Protein AF-A0A941PKF5-F1 (afdb_monomer_lite)

Secondary structure (DSSP, 8-state):
------------HHHHHHHHHHHHHHTHHHHHHHHIIIIIHHHHHHHHHHHHHHHTT-GGGGTHHHHHHHHHHHHHHHHHHHHHHHHHHHHTTS---HHHHHHHHHHTHHHHHHHHHHHHHHHHHHHHT-

Foldseek 3Di:
DDPPPPPPPPPDPVVVVVLVVVLCVVCVVVLVVLCCVLAVVQLVVLVVVLVVCVVVVHPCNVCSVVVSCVSRLQSVQLSVQLVVVQSVCVVVVVHGDSVVSSVRSNVCSVVSVVVVVVVVVVVVVVVVVD

Sequence (130 aa):
MADVAIGEARFDFGHVVGETFALIGRNFVAFALLAIVLVGAPRFGVLYAEAVLYEQGSPLAAWTPLGTVLITLVPTYVLQGTLTRASVDDLSKKGVSIGAALGDGLRYFFPLFIVALLTGLGVLVGLLFL

Radius of gyration: 20.98 Å; chains: 1; bounding box: 60×39×56 Å

pLDDT: mean 84.63, std 9.58, range [42.69, 94.88]

Structure (mmCIF, N/CA/C/O backbone):
data_AF-A0A941PKF5-F1
#
_entry.id   AF-A0A941PKF5-F1
#
loop_
_atom_site.group_PDB
_atom_site.id
_atom_site.type_symbol
_atom_site.label_atom_id
_atom_site.label_alt_id
_atom_site.label_comp_id
_atom_site.label_asym_id
_atom_site.label_entity_id
_atom_site.label_seq_id
_atom_site.pdbx_PDB_ins_code
_atom_site.Cartn_x
_atom_site.Cartn_y
_atom_site.Cartn_z
_atom_site.occupancy
_atom_site.B_iso_or_equiv
_atom_site.auth_seq_id
_atom_site.auth_comp_id
_atom_site.auth_asym_id
_atom_site.auth_atom_id
_atom_site.pdbx_PDB_model_num
ATOM 1 N N . MET A 1 1 ? -38.621 27.786 32.922 1.00 45.75 1 MET A N 1
ATOM 2 C CA . MET A 1 1 ? -38.326 26.338 32.965 1.00 45.75 1 MET A CA 1
ATOM 3 C C . MET A 1 1 ? -37.642 25.975 31.660 1.00 45.75 1 MET A C 1
ATOM 5 O O . MET A 1 1 ? -38.138 26.397 30.627 1.00 45.75 1 MET A O 1
ATOM 9 N N . ALA A 1 2 ? -36.538 25.229 31.762 1.00 44.97 2 ALA A N 1
ATOM 10 C CA . ALA A 1 2 ? -35.672 24.712 30.695 1.00 44.97 2 ALA A CA 1
ATOM 11 C C . ALA A 1 2 ? -34.851 25.750 29.901 1.00 44.97 2 ALA A C 1
ATOM 13 O O . ALA A 1 2 ? -35.179 26.111 28.776 1.00 44.97 2 ALA A O 1
ATOM 14 N N . ASP A 1 3 ? -33.737 26.161 30.508 1.00 42.69 3 ASP A N 1
ATOM 15 C CA . ASP A 1 3 ? -32.549 26.641 29.801 1.00 42.69 3 ASP A CA 1
ATOM 16 C C . ASP A 1 3 ? -31.914 25.425 29.101 1.00 42.69 3 ASP A C 1
ATOM 18 O O . ASP A 1 3 ? -31.432 24.497 29.759 1.00 42.69 3 ASP A O 1
ATOM 22 N N . VAL A 1 4 ? -32.006 25.353 27.772 1.00 56.22 4 VAL A N 1
ATOM 23 C CA . VAL A 1 4 ? -31.339 24.306 26.988 1.00 56.22 4 VAL A CA 1
ATOM 24 C C . VAL A 1 4 ? -29.895 24.749 26.813 1.00 56.22 4 VAL A C 1
ATOM 26 O O . VAL A 1 4 ? -29.546 25.420 25.845 1.00 56.22 4 VAL A O 1
ATOM 29 N N . ALA A 1 5 ? -29.051 24.382 27.776 1.00 52.47 5 ALA A N 1
ATOM 30 C CA . ALA A 1 5 ? -27.609 24.455 27.623 1.00 52.47 5 ALA A CA 1
ATOM 31 C C . ALA A 1 5 ? -27.195 23.482 26.509 1.00 52.47 5 ALA A C 1
ATOM 33 O O . ALA A 1 5 ? -26.963 22.296 26.749 1.00 52.47 5 ALA A O 1
ATOM 34 N N . ILE A 1 6 ? -27.120 23.979 25.273 1.00 59.69 6 ILE A N 1
ATOM 35 C CA . ILE A 1 6 ? -26.362 23.327 24.207 1.00 59.69 6 ILE A CA 1
ATOM 36 C C . ILE A 1 6 ? -24.898 23.473 24.618 1.00 59.69 6 ILE A C 1
ATOM 38 O O . ILE A 1 6 ? -24.233 24.444 24.268 1.00 59.69 6 ILE A O 1
ATOM 42 N N . GLY A 1 7 ? -24.427 22.550 25.459 1.00 54.56 7 GLY A N 1
ATOM 43 C CA . GLY A 1 7 ? -23.011 22.424 25.757 1.00 54.56 7 GLY A CA 1
ATOM 44 C C . GLY A 1 7 ? -22.283 22.290 24.430 1.00 54.56 7 GLY A C 1
ATOM 45 O O . GLY A 1 7 ? -22.616 21.410 23.636 1.00 54.56 7 GLY A O 1
ATOM 46 N N . GLU A 1 8 ? -21.353 23.204 24.163 1.00 56.88 8 GLU A N 1
ATOM 47 C CA . GLU A 1 8 ? -20.499 23.147 22.987 1.00 56.88 8 GLU A CA 1
ATOM 48 C C . GLU A 1 8 ? -19.871 21.753 22.933 1.00 56.88 8 GLU A C 1
ATOM 50 O O . GLU A 1 8 ? -19.011 21.414 23.749 1.00 56.88 8 GLU A O 1
ATOM 55 N N . ALA A 1 9 ? -20.331 20.918 22.000 1.00 63.97 9 ALA A N 1
ATOM 56 C CA . ALA A 1 9 ? -19.680 19.666 21.658 1.00 63.97 9 ALA A CA 1
ATOM 57 C C . ALA A 1 9 ? -18.343 20.033 21.011 1.00 63.97 9 ALA A C 1
ATOM 59 O O . ALA A 1 9 ? -18.203 20.129 19.792 1.00 63.97 9 ALA A O 1
ATOM 60 N N . ARG A 1 10 ? -17.377 20.369 21.860 1.00 73.88 10 ARG A N 1
ATOM 61 C CA . ARG A 1 10 ? -16.059 20.822 21.466 1.00 73.88 10 ARG A CA 1
ATOM 62 C C . ARG A 1 10 ? -15.367 19.614 20.855 1.00 73.88 10 ARG A C 1
ATOM 64 O O . ARG A 1 10 ? -15.166 18.607 21.527 1.00 73.88 10 ARG A O 1
ATOM 71 N N . PHE A 1 11 ? -15.079 19.694 19.562 1.00 77.75 11 PHE A N 1
ATOM 72 C CA . PHE A 1 11 ? -14.384 18.635 18.846 1.00 77.75 11 PHE A CA 1
ATOM 73 C C . PHE A 1 11 ? -13.013 18.404 19.496 1.00 77.75 11 PHE A C 1
ATOM 75 O O . PHE A 1 11 ? -12.114 19.241 19.389 1.00 77.75 11 PHE A O 1
ATOM 82 N N . ASP A 1 12 ? -12.877 17.289 20.214 1.00 88.56 12 ASP A N 1
ATOM 83 C CA . ASP A 1 12 ? -11.628 16.891 20.852 1.00 88.56 12 ASP A CA 1
ATOM 84 C C . ASP A 1 12 ? -10.776 16.117 19.845 1.00 88.56 12 ASP A C 1
ATOM 86 O O . ASP A 1 12 ? -10.856 14.895 19.709 1.00 88.56 12 ASP A O 1
ATOM 90 N N . PHE A 1 13 ? -9.953 16.858 19.108 1.00 86.94 13 PHE A N 1
ATOM 91 C CA . PHE A 1 13 ? -9.011 16.276 18.157 1.00 86.94 13 PHE A CA 1
ATOM 92 C C . PHE A 1 13 ? -8.039 15.290 18.828 1.00 86.94 13 PHE A C 1
ATOM 94 O O . PHE A 1 13 ? -7.659 14.292 18.216 1.00 86.94 13 PHE A O 1
ATOM 101 N N . GLY A 1 14 ? -7.666 15.530 20.091 1.00 89.50 14 GLY A N 1
ATOM 102 C CA . GLY A 1 14 ? -6.770 14.652 20.842 1.00 89.50 14 GLY A CA 1
ATOM 103 C C . GLY A 1 14 ? -7.390 13.278 21.073 1.00 89.50 14 GLY A C 1
ATOM 104 O O . GLY A 1 14 ? -6.720 12.260 20.888 1.00 89.50 14 GLY A O 1
ATOM 105 N N . HIS A 1 15 ? -8.684 13.245 21.387 1.00 88.31 15 HIS A N 1
ATOM 106 C CA . HIS A 1 15 ? -9.440 12.004 21.519 1.00 88.31 15 HIS A CA 1
ATOM 107 C C . HIS A 1 15 ? -9.467 11.200 20.209 1.00 88.31 15 HIS A C 1
ATOM 109 O O . HIS A 1 15 ? -9.136 10.017 20.219 1.00 88.31 15 HIS A O 1
ATOM 115 N N . VAL A 1 16 ? -9.763 11.844 19.072 1.00 87.94 16 VAL A N 1
ATOM 116 C CA . VAL A 1 16 ? -9.856 11.177 17.754 1.00 87.94 16 VAL A CA 1
ATOM 117 C C . VAL A 1 16 ? -8.510 10.594 17.310 1.00 87.94 16 VAL A C 1
ATOM 119 O O . VAL A 1 16 ? -8.431 9.455 16.841 1.00 87.94 16 VAL A O 1
ATOM 122 N N . VAL A 1 17 ? -7.425 11.355 17.474 1.00 88.94 17 VAL A N 1
ATOM 123 C CA . VAL A 1 17 ? -6.073 10.879 17.149 1.00 88.94 17 VAL A CA 1
ATOM 124 C C . VAL A 1 17 ? -5.678 9.724 18.070 1.00 88.94 17 VAL A C 1
ATOM 126 O O . VAL A 1 17 ? -5.173 8.707 17.591 1.00 88.94 17 VAL A O 1
ATOM 129 N N . GLY A 1 18 ? -5.952 9.843 19.373 1.00 90.19 18 GLY A N 1
ATOM 130 C CA . GLY A 1 18 ? -5.701 8.785 20.351 1.00 90.19 18 GLY A CA 1
ATOM 131 C C . GLY A 1 18 ? -6.451 7.493 20.026 1.00 90.19 18 GLY A C 1
ATOM 132 O O . GLY A 1 18 ? -5.860 6.414 20.064 1.00 90.19 18 GLY A O 1
ATOM 133 N N . GLU A 1 19 ? -7.718 7.594 19.629 1.00 88.31 19 GLU A N 1
ATOM 134 C CA . GLU A 1 19 ? -8.539 6.452 19.219 1.00 88.31 19 GLU A CA 1
ATOM 135 C C . GLU A 1 19 ? -7.996 5.789 17.944 1.00 88.31 19 GLU A C 1
ATOM 137 O O . GLU A 1 19 ? -7.913 4.563 17.869 1.00 88.31 19 GLU A O 1
ATOM 142 N N . THR A 1 20 ? -7.503 6.585 16.990 1.00 86.31 20 THR A N 1
ATOM 143 C CA . THR A 1 20 ? -6.873 6.077 15.759 1.00 86.31 20 THR A CA 1
ATOM 144 C C . THR A 1 20 ? -5.583 5.304 16.054 1.00 86.31 20 THR A C 1
ATOM 146 O O . THR A 1 20 ? -5.375 4.208 15.531 1.00 86.31 20 THR A O 1
ATOM 149 N N . PHE A 1 21 ? -4.711 5.821 16.924 1.00 88.25 21 PHE A N 1
ATOM 150 C CA . PHE A 1 21 ? -3.496 5.101 17.321 1.00 88.25 21 PHE A CA 1
ATOM 151 C C . PHE A 1 21 ? -3.799 3.871 18.183 1.00 88.25 21 PHE A C 1
ATOM 153 O O . PHE A 1 21 ? -3.140 2.844 18.022 1.00 88.25 21 PHE A O 1
ATOM 160 N N . ALA A 1 22 ? -4.806 3.933 19.057 1.00 88.44 22 ALA A N 1
ATOM 161 C CA . ALA A 1 22 ? -5.242 2.789 19.854 1.00 88.44 22 ALA A CA 1
ATOM 162 C C . ALA A 1 22 ? -5.787 1.654 18.970 1.00 88.44 22 ALA A C 1
ATOM 164 O O . ALA A 1 22 ? -5.458 0.488 19.195 1.00 88.44 22 ALA A O 1
ATOM 165 N N . LEU A 1 23 ? -6.557 1.995 17.933 1.00 87.44 23 LEU A N 1
ATOM 166 C CA . LEU A 1 23 ? -7.023 1.080 16.889 1.00 87.44 23 LEU A CA 1
ATOM 167 C C . LEU A 1 23 ? -5.847 0.384 16.189 1.00 87.44 23 LEU A C 1
ATOM 169 O O . LEU A 1 23 ? -5.830 -0.847 16.086 1.00 87.44 23 LEU A O 1
ATOM 173 N N . ILE A 1 24 ? -4.864 1.167 15.726 1.00 85.44 24 ILE A N 1
ATOM 174 C CA . ILE A 1 24 ? -3.666 0.644 15.055 1.00 85.44 24 ILE A CA 1
ATOM 175 C C . ILE A 1 24 ? -2.883 -0.260 16.009 1.00 85.44 24 ILE A C 1
ATOM 177 O O . ILE A 1 24 ? -2.470 -1.340 15.607 1.00 85.44 24 ILE A O 1
ATOM 181 N N . GLY A 1 25 ? -2.716 0.138 17.273 1.00 86.19 25 GLY A N 1
ATOM 182 C CA . GLY A 1 25 ? -2.001 -0.642 18.284 1.00 86.19 25 GLY A CA 1
ATOM 183 C C . GLY A 1 25 ? -2.682 -1.974 18.605 1.00 86.19 25 GLY A C 1
ATOM 184 O O . GLY A 1 25 ? -2.020 -3.009 18.641 1.00 86.19 25 GLY A O 1
ATOM 185 N N . ARG A 1 26 ? -4.011 -1.978 18.773 1.00 87.31 26 ARG A N 1
ATOM 186 C CA . ARG A 1 26 ? -4.797 -3.190 19.066 1.00 87.31 26 ARG A CA 1
ATOM 187 C C . ARG A 1 26 ? -4.771 -4.204 17.921 1.00 87.31 26 ARG A C 1
ATOM 189 O O . ARG A 1 26 ? -4.778 -5.404 18.176 1.00 87.31 26 ARG A O 1
ATOM 196 N N . ASN A 1 27 ? -4.720 -3.730 16.677 1.00 85.94 27 ASN A N 1
ATOM 197 C CA . ASN A 1 27 ? -4.789 -4.563 15.474 1.00 85.94 27 ASN A CA 1
ATOM 198 C C . ASN A 1 27 ? -3.470 -4.597 14.683 1.00 85.94 27 ASN A C 1
ATOM 200 O O . ASN A 1 27 ? -3.449 -5.017 13.524 1.00 85.94 27 ASN A O 1
ATOM 204 N N . PHE A 1 28 ? -2.360 -4.189 15.308 1.00 86.31 28 PHE A N 1
ATOM 205 C CA . PHE A 1 28 ? -1.080 -3.967 14.635 1.00 86.31 28 PHE A CA 1
ATOM 206 C C . PHE A 1 28 ? -0.616 -5.189 13.844 1.00 86.31 28 PHE A C 1
ATOM 208 O O . PHE A 1 28 ? -0.275 -5.076 12.672 1.00 86.31 28 PHE A O 1
ATOM 215 N N . VAL A 1 29 ? -0.658 -6.371 14.465 1.00 88.81 29 VAL A N 1
ATOM 216 C CA . VAL A 1 29 ? -0.199 -7.621 13.841 1.00 88.81 29 VAL A CA 1
ATOM 217 C C . VAL A 1 29 ? -1.026 -7.957 12.598 1.00 88.81 29 VAL A C 1
ATOM 219 O O . VAL A 1 29 ? -0.464 -8.286 11.557 1.00 88.81 29 VAL A O 1
ATOM 222 N N . ALA A 1 30 ? -2.352 -7.829 12.680 1.00 86.12 30 ALA A N 1
ATOM 223 C CA . ALA A 1 30 ? -3.249 -8.103 11.562 1.00 86.12 30 ALA A CA 1
ATOM 224 C C . ALA A 1 30 ? -2.988 -7.157 10.381 1.00 86.12 30 ALA A C 1
ATOM 226 O O . ALA A 1 30 ? -2.840 -7.602 9.242 1.00 86.12 30 ALA A O 1
ATOM 227 N N . PHE A 1 31 ? -2.888 -5.855 10.657 1.00 88.44 31 PHE A N 1
ATOM 228 C CA . PHE A 1 31 ? -2.643 -4.842 9.632 1.00 88.44 31 PHE A CA 1
ATOM 229 C C . PHE A 1 31 ? -1.242 -4.953 9.034 1.00 88.44 31 PHE A C 1
ATOM 231 O O . PHE A 1 31 ? -1.099 -4.849 7.818 1.00 88.44 31 PHE A O 1
ATOM 238 N N . ALA A 1 32 ? -0.225 -5.233 9.850 1.00 90.06 32 ALA A N 1
ATOM 239 C CA . ALA A 1 32 ? 1.141 -5.438 9.386 1.00 90.06 32 ALA A CA 1
ATOM 240 C C . ALA A 1 32 ? 1.247 -6.664 8.470 1.00 90.06 32 ALA A C 1
ATOM 242 O O . ALA A 1 32 ? 1.834 -6.571 7.395 1.00 90.06 32 ALA A O 1
ATOM 243 N N . LEU A 1 33 ? 0.638 -7.794 8.846 1.00 90.88 33 LEU A N 1
ATOM 244 C CA . LEU A 1 33 ? 0.641 -8.999 8.014 1.00 90.88 33 LEU A CA 1
ATOM 245 C C . LEU A 1 33 ? -0.080 -8.772 6.686 1.00 90.88 33 LEU A C 1
ATOM 247 O O . LEU A 1 33 ? 0.458 -9.127 5.641 1.00 90.88 33 LEU A O 1
ATOM 251 N N . LEU A 1 34 ? -1.252 -8.133 6.699 1.00 88.38 34 LEU A N 1
ATOM 252 C CA . LEU A 1 34 ? -1.958 -7.771 5.469 1.00 88.38 34 LEU A CA 1
ATOM 253 C C . LEU A 1 34 ? -1.126 -6.839 4.589 1.00 88.38 34 LEU A C 1
ATOM 255 O O . LEU A 1 34 ? -1.034 -7.063 3.385 1.00 88.38 34 LEU A O 1
ATOM 259 N N . ALA A 1 35 ? -0.497 -5.820 5.175 1.00 90.06 35 ALA A N 1
ATOM 260 C CA . ALA A 1 35 ? 0.335 -4.879 4.440 1.00 90.06 35 ALA A CA 1
ATOM 261 C C . ALA A 1 35 ? 1.547 -5.569 3.805 1.00 90.06 35 ALA A C 1
ATOM 263 O O . ALA A 1 35 ? 1.845 -5.328 2.636 1.00 90.06 35 ALA A O 1
ATOM 264 N N . ILE A 1 36 ? 2.212 -6.465 4.539 1.00 92.25 36 ILE A N 1
ATOM 265 C CA . ILE A 1 36 ? 3.348 -7.238 4.031 1.00 92.25 36 ILE A CA 1
ATOM 266 C C . ILE A 1 36 ? 2.895 -8.192 2.928 1.00 92.25 36 ILE A C 1
ATOM 268 O O . ILE A 1 36 ? 3.512 -8.215 1.871 1.00 92.25 36 ILE A O 1
ATOM 272 N N . VAL A 1 37 ? 1.828 -8.961 3.134 1.00 90.94 37 VAL A N 1
ATOM 273 C CA . VAL A 1 37 ? 1.400 -9.991 2.176 1.00 90.94 37 VAL A CA 1
ATOM 274 C C . VAL A 1 37 ? 0.814 -9.374 0.910 1.00 90.94 37 VAL A C 1
ATOM 276 O O . VAL A 1 37 ? 1.156 -9.805 -0.188 1.00 90.94 37 VAL A O 1
ATOM 279 N N . LEU A 1 38 ? -0.052 -8.368 1.044 1.00 87.19 38 LEU A N 1
ATOM 280 C CA . LEU A 1 38 ? -0.715 -7.761 -0.106 1.00 87.19 38 LEU A CA 1
ATOM 281 C C . LEU A 1 38 ? 0.201 -6.784 -0.833 1.00 87.19 38 LEU A C 1
ATOM 283 O O . LEU A 1 38 ? 0.262 -6.822 -2.049 1.00 87.19 38 LEU A O 1
ATOM 287 N N . VAL A 1 39 ? 0.927 -5.912 -0.135 1.00 90.12 39 VAL A N 1
ATOM 288 C CA . VAL A 1 39 ? 1.693 -4.843 -0.802 1.00 90.12 39 VAL A CA 1
ATOM 289 C C . VAL A 1 39 ? 3.194 -5.069 -0.701 1.00 90.12 39 VAL A C 1
ATOM 291 O O . VAL A 1 39 ? 3.889 -4.952 -1.707 1.00 90.12 39 VAL A O 1
ATOM 294 N N . GLY A 1 40 ? 3.704 -5.416 0.479 1.00 88.69 40 GLY A N 1
ATOM 295 C CA . GLY A 1 40 ? 5.138 -5.552 0.731 1.00 88.69 40 GLY A CA 1
ATOM 296 C C . GLY A 1 40 ? 5.811 -6.596 -0.159 1.00 88.69 40 GLY A C 1
ATOM 297 O O . GLY A 1 40 ? 6.770 -6.277 -0.858 1.00 88.69 40 GLY A O 1
ATOM 298 N N . ALA A 1 41 ? 5.293 -7.823 -0.177 1.00 91.06 41 ALA A N 1
ATOM 299 C CA . ALA A 1 41 ? 5.860 -8.933 -0.930 1.00 91.06 41 ALA A CA 1
ATOM 300 C C . ALA A 1 41 ? 5.742 -8.726 -2.451 1.00 91.06 41 ALA A C 1
ATOM 302 O O . ALA A 1 41 ? 6.770 -8.841 -3.125 1.00 91.06 41 ALA A O 1
ATOM 303 N N . PRO A 1 42 ? 4.579 -8.335 -3.017 1.00 87.06 42 PRO A N 1
ATOM 304 C CA . PRO A 1 42 ? 4.491 -8.055 -4.449 1.00 87.06 42 PRO A CA 1
ATOM 305 C C . PRO A 1 42 ? 5.385 -6.894 -4.874 1.00 87.06 42 PRO A C 1
ATOM 307 O O . PRO A 1 42 ? 6.082 -6.997 -5.881 1.00 87.06 42 PRO A O 1
ATOM 310 N N . ARG A 1 43 ? 5.441 -5.816 -4.083 1.00 89.19 43 ARG A N 1
ATOM 311 C CA . ARG A 1 43 ? 6.311 -4.673 -4.381 1.00 89.19 43 ARG A CA 1
ATOM 312 C C . ARG A 1 43 ? 7.786 -5.049 -4.324 1.00 89.19 43 ARG A C 1
ATOM 314 O O . ARG A 1 43 ? 8.538 -4.637 -5.197 1.00 89.19 43 ARG A O 1
ATOM 321 N N . PHE A 1 44 ? 8.197 -5.836 -3.333 1.00 90.88 44 PHE A N 1
ATOM 322 C CA . PHE A 1 44 ? 9.570 -6.324 -3.243 1.00 90.88 44 PHE A CA 1
ATOM 323 C C . PHE A 1 44 ? 9.940 -7.197 -4.446 1.00 90.88 44 PHE A C 1
ATOM 325 O O . PHE A 1 44 ? 10.990 -6.989 -5.045 1.00 90.88 44 PHE A O 1
ATOM 332 N N . GLY A 1 45 ? 9.062 -8.126 -4.839 1.00 91.00 45 GLY A N 1
ATOM 333 C CA . GLY A 1 45 ? 9.285 -8.983 -6.004 1.00 91.00 45 GLY A CA 1
ATOM 334 C C . GLY A 1 45 ? 9.437 -8.185 -7.299 1.00 91.00 45 GLY A C 1
ATOM 335 O O . GLY A 1 45 ? 10.334 -8.464 -8.090 1.00 91.00 45 GLY A O 1
ATOM 336 N N . VAL A 1 46 ? 8.612 -7.152 -7.480 1.00 89.88 46 VAL A N 1
ATOM 337 C CA . VAL A 1 46 ? 8.717 -6.237 -8.621 1.00 89.88 46 VAL A CA 1
ATOM 338 C C . VAL A 1 46 ? 10.040 -5.472 -8.597 1.00 89.88 46 VAL A C 1
ATOM 340 O O . VAL A 1 46 ? 10.770 -5.529 -9.578 1.00 89.88 46 VAL A O 1
ATOM 343 N N . LEU A 1 47 ? 10.400 -4.833 -7.479 1.00 90.00 47 LEU A N 1
ATOM 344 C CA . LEU A 1 47 ? 11.657 -4.080 -7.360 1.00 90.00 47 LEU A CA 1
ATOM 345 C C . LEU A 1 47 ? 12.890 -4.960 -7.602 1.00 90.00 47 LEU A C 1
ATOM 347 O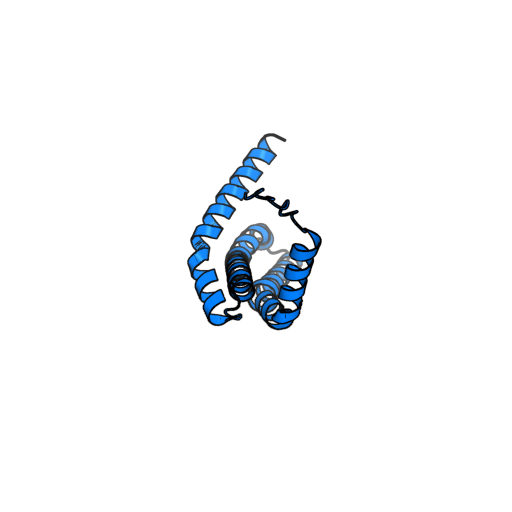 O . LEU A 1 47 ? 13.849 -4.530 -8.239 1.00 90.00 47 LEU A O 1
ATOM 351 N N . TYR A 1 48 ? 12.864 -6.201 -7.116 1.00 91.75 48 TYR A N 1
ATOM 352 C CA . TYR A 1 48 ? 13.929 -7.164 -7.367 1.00 91.75 48 TYR A CA 1
ATOM 353 C C . TYR A 1 48 ? 14.026 -7.523 -8.856 1.00 91.75 48 TYR A C 1
ATOM 355 O O . TYR A 1 48 ? 15.118 -7.511 -9.421 1.00 91.75 48 TYR A O 1
ATOM 363 N N . ALA A 1 49 ? 12.893 -7.790 -9.512 1.00 89.50 49 ALA A N 1
ATOM 364 C CA . ALA A 1 49 ? 12.860 -8.069 -10.944 1.00 89.50 49 ALA A CA 1
ATOM 365 C C . ALA A 1 49 ? 13.344 -6.872 -11.779 1.00 89.50 49 ALA A C 1
ATOM 367 O O . ALA A 1 49 ? 14.108 -7.059 -12.724 1.00 89.50 49 ALA A O 1
ATOM 368 N N . GLU A 1 50 ? 12.955 -5.648 -11.414 1.00 88.81 50 GLU A N 1
ATOM 369 C CA . GLU A 1 50 ? 13.459 -4.426 -12.045 1.00 88.81 50 GLU A CA 1
ATOM 370 C C . GLU A 1 50 ? 14.980 -4.328 -11.928 1.00 88.81 50 GLU A C 1
ATOM 372 O O . GLU A 1 50 ? 15.652 -4.133 -12.939 1.00 88.81 50 GLU A O 1
ATOM 377 N N . ALA A 1 51 ? 15.532 -4.522 -1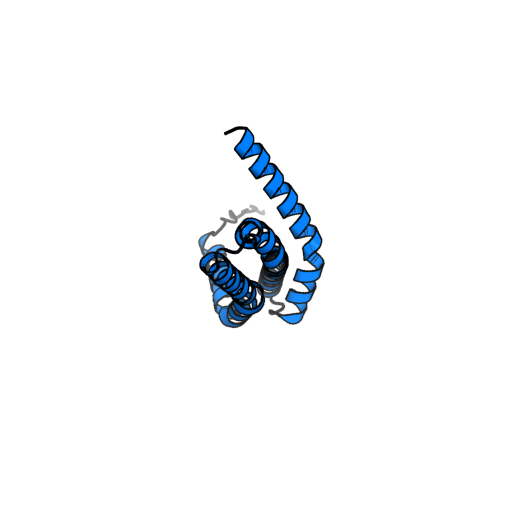0.725 1.00 90.19 51 ALA A N 1
ATOM 378 C CA . ALA A 1 51 ? 16.973 -4.460 -10.490 1.00 90.19 51 ALA A CA 1
ATOM 379 C C . ALA A 1 51 ? 17.748 -5.443 -11.384 1.00 90.19 51 ALA A C 1
ATOM 381 O O . ALA A 1 51 ? 18.728 -5.055 -12.019 1.00 90.19 51 ALA A O 1
ATOM 382 N N . VAL A 1 52 ? 17.261 -6.683 -11.506 1.00 92.31 52 VAL A N 1
ATOM 383 C CA . VAL A 1 52 ? 17.864 -7.711 -12.370 1.00 92.31 52 VAL A CA 1
ATOM 384 C C . VAL A 1 52 ? 17.786 -7.326 -13.852 1.00 92.31 52 VAL A C 1
ATOM 386 O O . VAL A 1 52 ? 18.754 -7.501 -14.591 1.00 92.31 52 VAL A O 1
ATOM 389 N N . LEU A 1 53 ? 16.655 -6.780 -14.310 1.00 89.88 53 LEU A N 1
ATOM 390 C CA . LEU A 1 53 ? 16.481 -6.362 -15.706 1.00 89.88 53 LEU A CA 1
ATOM 391 C C . LEU A 1 53 ? 17.380 -5.177 -16.081 1.00 89.88 53 LEU A C 1
ATOM 393 O O . LEU A 1 53 ? 17.895 -5.144 -17.203 1.00 89.88 53 LEU A O 1
ATOM 397 N N . TYR A 1 54 ? 17.584 -4.234 -15.156 1.00 89.19 54 TYR A N 1
ATOM 398 C CA . TYR A 1 54 ? 18.519 -3.123 -15.338 1.00 89.19 54 TYR A CA 1
ATOM 399 C C . TYR A 1 54 ? 19.970 -3.604 -15.394 1.00 89.19 54 TYR A C 1
ATOM 401 O O . TYR A 1 54 ? 20.710 -3.172 -16.276 1.00 89.19 54 TYR A O 1
ATOM 409 N N . GLU A 1 55 ? 20.367 -4.524 -14.512 1.00 92.19 55 GLU A N 1
ATOM 410 C CA . GLU A 1 55 ? 21.719 -5.098 -14.502 1.00 92.19 55 GLU A CA 1
ATOM 411 C C . GLU A 1 55 ? 22.047 -5.825 -15.816 1.00 92.19 55 GLU A C 1
ATOM 413 O O . GLU A 1 55 ? 23.149 -5.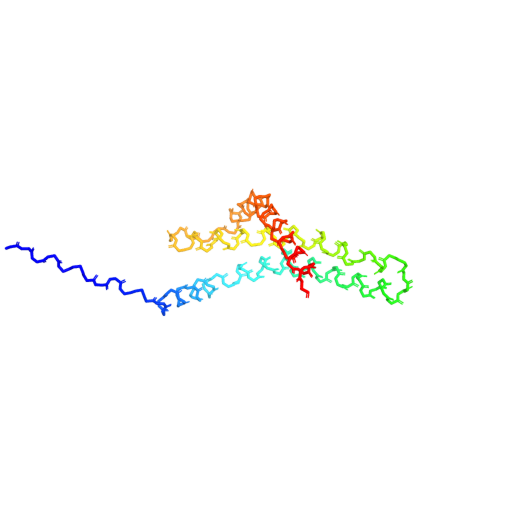704 -16.346 1.00 92.19 55 GLU A O 1
ATOM 418 N N . GLN A 1 56 ? 21.067 -6.524 -16.393 1.00 91.81 56 GLN A N 1
ATOM 419 C CA . GLN A 1 56 ? 21.218 -7.253 -17.656 1.00 91.81 56 GLN A CA 1
ATOM 420 C C . GLN A 1 56 ? 21.149 -6.362 -18.908 1.00 91.81 56 GLN A C 1
ATOM 422 O O . GLN A 1 56 ? 21.293 -6.870 -20.021 1.00 91.81 56 GLN A O 1
ATOM 427 N N . GLY A 1 57 ? 20.895 -5.055 -18.766 1.00 87.94 57 GLY A N 1
ATOM 428 C CA . GLY A 1 57 ? 20.730 -4.142 -19.903 1.00 87.94 57 GLY A CA 1
ATOM 429 C C . GLY A 1 57 ? 19.547 -4.506 -20.807 1.00 87.94 57 GLY A C 1
ATOM 430 O O . GLY A 1 57 ? 19.581 -4.258 -22.013 1.00 87.94 57 GLY A O 1
ATOM 431 N N . SER A 1 58 ? 18.511 -5.137 -20.247 1.00 87.88 58 SER A N 1
ATOM 432 C CA . SER A 1 58 ? 17.380 -5.640 -21.024 1.00 87.88 58 SER A CA 1
ATOM 433 C C . SER A 1 58 ? 16.540 -4.491 -21.599 1.00 87.88 58 SER A C 1
ATOM 435 O O . SER A 1 58 ? 16.172 -3.579 -20.857 1.00 87.88 58 SER A O 1
ATOM 437 N N . PRO A 1 59 ? 16.108 -4.551 -22.875 1.00 84.38 59 PRO A N 1
ATOM 438 C CA . PRO A 1 59 ? 15.151 -3.593 -23.439 1.00 84.38 59 PRO A CA 1
ATOM 439 C C . PRO A 1 59 ? 13.818 -3.542 -22.675 1.00 84.38 59 PRO A C 1
ATOM 441 O O . PRO A 1 59 ? 13.098 -2.546 -22.728 1.00 84.38 59 PRO A O 1
ATOM 444 N N . LEU A 1 60 ? 13.484 -4.609 -21.939 1.00 83.38 60 LEU A N 1
ATOM 445 C CA . LEU A 1 60 ? 12.295 -4.669 -21.087 1.00 83.38 60 LEU A CA 1
ATOM 446 C C . LEU A 1 60 ? 12.371 -3.698 -19.900 1.00 83.38 60 LEU A C 1
ATOM 448 O O . LEU A 1 60 ? 11.327 -3.303 -19.387 1.00 83.38 60 LEU A O 1
ATOM 452 N N . ALA A 1 61 ? 13.568 -3.247 -19.514 1.00 84.00 61 ALA A N 1
ATOM 453 C CA . ALA A 1 61 ? 13.774 -2.266 -18.449 1.00 84.00 61 ALA A CA 1
ATOM 454 C C . ALA A 1 61 ? 13.179 -0.877 -18.766 1.00 84.00 61 ALA A C 1
ATOM 456 O O . ALA A 1 61 ? 12.991 -0.061 -17.871 1.00 84.00 61 ALA A O 1
ATOM 457 N N . ALA A 1 62 ? 12.850 -0.589 -20.030 1.00 83.19 62 ALA A N 1
ATOM 458 C CA . ALA A 1 62 ? 12.110 0.621 -20.394 1.00 83.19 62 ALA A CA 1
ATOM 459 C C . ALA A 1 62 ? 10.610 0.530 -20.042 1.00 83.19 62 ALA A C 1
ATOM 461 O O . ALA A 1 62 ? 9.948 1.549 -19.861 1.00 83.19 62 ALA A O 1
ATOM 462 N N . TRP A 1 63 ? 10.072 -0.688 -19.935 1.00 83.94 63 TRP A N 1
ATOM 463 C CA . TRP A 1 63 ? 8.654 -0.958 -19.670 1.00 83.94 63 TRP A CA 1
ATOM 464 C C . TRP A 1 63 ? 8.364 -1.263 -18.201 1.00 83.94 63 TRP A C 1
ATOM 466 O O . TRP A 1 63 ? 7.196 -1.314 -17.803 1.00 83.94 63 TRP A O 1
ATOM 476 N N . THR A 1 64 ? 9.408 -1.443 -17.388 1.00 84.38 64 THR A N 1
ATOM 477 C CA . THR A 1 64 ? 9.285 -1.747 -15.962 1.00 84.38 64 THR A CA 1
ATOM 478 C C . THR A 1 64 ? 8.433 -0.741 -15.194 1.00 84.38 64 THR A C 1
ATOM 480 O O . THR A 1 64 ? 7.555 -1.209 -14.473 1.00 84.38 64 THR A O 1
ATOM 483 N N . PRO A 1 65 ? 8.505 0.594 -15.407 1.00 82.81 65 PRO A N 1
ATOM 484 C CA . PRO A 1 65 ? 7.677 1.518 -14.631 1.00 82.81 65 PRO A CA 1
ATOM 485 C C . PRO A 1 65 ? 6.180 1.286 -14.867 1.00 82.81 65 PRO A C 1
ATOM 487 O O . PRO A 1 65 ? 5.377 1.342 -13.937 1.00 82.81 65 PRO A O 1
ATOM 490 N N . LEU A 1 66 ? 5.801 0.970 -16.110 1.00 83.25 66 LEU A N 1
ATOM 491 C CA . LEU A 1 66 ? 4.413 0.706 -16.478 1.00 83.25 66 LEU A CA 1
ATOM 492 C C . LEU A 1 66 ? 3.926 -0.622 -15.876 1.00 83.25 66 LEU A C 1
ATOM 494 O O . LEU A 1 66 ? 2.840 -0.683 -15.300 1.00 83.25 66 LEU A O 1
ATOM 498 N N . GLY A 1 67 ? 4.746 -1.674 -15.969 1.00 83.50 67 GLY A N 1
ATOM 499 C CA . GLY A 1 67 ? 4.453 -2.980 -15.372 1.00 83.50 67 GLY A CA 1
ATOM 500 C C . GLY A 1 67 ? 4.334 -2.907 -13.850 1.00 83.50 67 GLY A C 1
ATOM 501 O O . GLY A 1 67 ? 3.401 -3.461 -13.271 1.00 83.50 67 GLY A O 1
ATOM 502 N N . THR A 1 68 ? 5.219 -2.148 -13.209 1.00 85.81 68 THR A N 1
ATOM 503 C CA . THR A 1 68 ? 5.231 -1.912 -11.764 1.00 85.8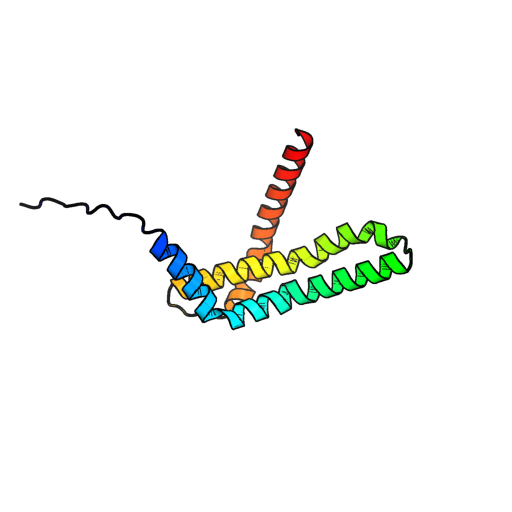1 68 THR A CA 1
ATOM 504 C C . THR A 1 68 ? 3.968 -1.224 -11.295 1.00 85.81 68 THR A C 1
ATOM 506 O O . THR A 1 68 ? 3.355 -1.679 -10.327 1.00 85.81 68 THR A O 1
ATOM 509 N N . VAL A 1 69 ? 3.518 -0.182 -11.999 1.00 83.94 69 VAL A N 1
ATOM 510 C CA . VAL A 1 69 ? 2.237 0.466 -11.697 1.00 83.94 69 VAL A CA 1
ATOM 511 C C . VAL A 1 69 ? 1.107 -0.557 -11.765 1.00 83.94 69 VAL A C 1
ATOM 513 O O . VAL A 1 69 ? 0.382 -0.707 -10.791 1.00 83.94 69 VAL A O 1
ATOM 516 N N . LEU A 1 70 ? 0.990 -1.326 -12.849 1.00 82.81 70 LEU A N 1
ATOM 517 C CA . LEU A 1 70 ? -0.112 -2.280 -13.016 1.00 82.81 70 LEU A CA 1
ATOM 518 C C . LEU A 1 70 ? -0.122 -3.386 -11.949 1.00 82.81 70 LEU A C 1
ATOM 520 O O . LEU A 1 70 ? -1.181 -3.708 -11.408 1.00 82.81 70 LEU A O 1
ATOM 524 N N . ILE A 1 71 ? 1.043 -3.945 -11.618 1.00 85.12 71 ILE A N 1
ATOM 525 C CA . ILE A 1 71 ? 1.170 -5.043 -10.647 1.00 85.12 71 ILE A CA 1
ATOM 526 C C . ILE A 1 71 ? 0.912 -4.556 -9.218 1.00 85.12 71 ILE A C 1
ATOM 528 O O . ILE A 1 71 ? 0.275 -5.253 -8.429 1.00 85.12 71 ILE A O 1
ATOM 532 N N . THR A 1 72 ? 1.387 -3.360 -8.867 1.00 85.56 72 THR A N 1
ATOM 533 C CA . THR A 1 72 ? 1.250 -2.820 -7.504 1.00 85.56 72 THR A CA 1
ATOM 534 C C . THR A 1 72 ? -0.096 -2.146 -7.257 1.00 85.56 72 THR A C 1
ATOM 536 O O . THR A 1 72 ? -0.495 -1.969 -6.103 1.00 85.56 72 THR A O 1
ATOM 539 N N . LEU A 1 73 ? -0.832 -1.820 -8.317 1.00 85.25 73 LEU A N 1
ATOM 540 C CA . LEU A 1 73 ? -2.104 -1.120 -8.243 1.00 85.25 73 LEU A CA 1
ATOM 541 C C . LEU A 1 73 ? -3.193 -1.943 -7.544 1.00 85.25 73 LEU A C 1
ATOM 543 O O . LEU A 1 73 ? -3.821 -1.463 -6.599 1.00 85.25 73 LEU A O 1
ATOM 547 N N . VAL A 1 74 ? -3.396 -3.192 -7.971 1.00 86.31 74 VAL A N 1
ATOM 548 C CA . VAL A 1 74 ? -4.467 -4.044 -7.422 1.00 86.31 74 VAL A CA 1
ATOM 549 C C . VAL A 1 74 ? -4.296 -4.277 -5.921 1.00 86.31 74 VAL A C 1
ATOM 551 O O . VAL A 1 74 ? -5.225 -3.978 -5.165 1.00 86.31 74 VAL A O 1
ATOM 554 N N . PRO A 1 75 ? -3.127 -4.738 -5.441 1.00 87.25 75 PRO A N 1
ATOM 555 C CA . PRO A 1 75 ? -2.968 -5.024 -4.025 1.00 87.25 75 PRO A CA 1
ATOM 556 C C . PRO A 1 75 ? -3.028 -3.771 -3.152 1.00 87.25 75 PRO A C 1
ATOM 558 O O . PRO A 1 75 ? -3.516 -3.839 -2.025 1.00 87.25 75 PRO A O 1
ATOM 561 N N . THR A 1 76 ? -2.596 -2.619 -3.677 1.00 87.81 76 THR A N 1
ATOM 562 C CA . THR A 1 76 ? -2.675 -1.337 -2.967 1.00 87.81 76 THR A CA 1
ATOM 563 C C . THR A 1 76 ? -4.124 -0.946 -2.696 1.00 87.81 76 THR A C 1
ATOM 565 O O . THR A 1 76 ? -4.473 -0.665 -1.549 1.00 87.81 76 THR A O 1
ATOM 568 N N . TYR A 1 77 ? -4.995 -0.987 -3.708 1.00 87.75 77 TYR A N 1
ATOM 569 C CA . TYR A 1 77 ? -6.403 -0.620 -3.522 1.00 87.75 77 TYR A CA 1
ATOM 570 C C . TYR A 1 77 ? -7.176 -1.638 -2.687 1.00 87.75 77 TYR A C 1
ATOM 572 O O . TYR A 1 77 ? -8.011 -1.248 -1.869 1.00 87.75 77 TYR A O 1
ATOM 580 N N . VAL A 1 78 ? -6.865 -2.929 -2.825 1.00 87.88 78 VAL A N 1
ATOM 581 C CA . VAL A 1 78 ? -7.453 -3.969 -1.969 1.00 87.88 78 VAL A CA 1
ATOM 582 C C . VAL A 1 78 ? -7.048 -3.759 -0.510 1.00 87.88 78 VAL A C 1
ATOM 584 O O . VAL A 1 78 ? -7.913 -3.792 0.368 1.00 87.88 78 VAL A O 1
ATOM 587 N N . LEU A 1 79 ? -5.768 -3.490 -0.230 1.00 88.19 79 LEU A N 1
ATOM 588 C CA . LEU A 1 79 ? -5.299 -3.197 1.125 1.00 88.19 79 LEU A CA 1
ATOM 589 C C . LEU A 1 79 ? -5.977 -1.944 1.684 1.00 88.19 79 LEU A C 1
ATOM 591 O O . LEU A 1 79 ? -6.441 -1.959 2.821 1.00 88.19 79 LEU A O 1
ATOM 595 N N . GLN A 1 80 ? -6.084 -0.884 0.884 1.00 87.88 80 GLN A N 1
ATOM 596 C CA . GLN A 1 80 ? -6.722 0.362 1.293 1.00 87.88 80 GLN A CA 1
ATOM 597 C C . GLN A 1 80 ? -8.185 0.134 1.700 1.00 87.88 80 GLN A C 1
ATOM 599 O O . GLN A 1 80 ? -8.571 0.502 2.808 1.00 87.88 80 GLN A O 1
ATOM 604 N N . GLY A 1 81 ? -8.974 -0.560 0.872 1.00 85.75 81 GLY A N 1
ATOM 605 C CA . GLY A 1 81 ? -10.361 -0.905 1.202 1.00 85.75 81 GLY A CA 1
ATOM 606 C C . GLY A 1 81 ? -10.481 -1.814 2.431 1.00 85.75 81 GLY A C 1
ATOM 607 O O . GLY A 1 81 ? -11.334 -1.587 3.289 1.00 85.75 81 GLY A O 1
ATOM 608 N N . THR A 1 82 ? -9.582 -2.793 2.557 1.00 86.56 82 THR A N 1
ATOM 609 C CA . THR A 1 82 ? -9.532 -3.724 3.696 1.00 86.56 82 THR A CA 1
ATOM 610 C C . THR A 1 82 ? -9.272 -2.987 5.009 1.00 86.56 82 THR A C 1
ATOM 612 O O . THR A 1 82 ? -9.995 -3.181 5.985 1.00 86.56 82 THR A O 1
ATOM 615 N N . LEU A 1 83 ? -8.267 -2.106 5.043 1.00 88.75 83 LEU A N 1
ATOM 616 C CA . LEU A 1 83 ? -7.907 -1.340 6.237 1.00 88.75 83 LEU A CA 1
ATOM 617 C C . LEU A 1 83 ? -8.989 -0.328 6.613 1.00 88.75 83 LEU A C 1
ATOM 619 O O . LEU A 1 83 ? -9.295 -0.178 7.797 1.00 88.75 83 LEU A O 1
ATOM 623 N N . THR A 1 84 ? -9.610 0.331 5.630 1.00 88.06 84 THR A N 1
ATOM 624 C CA . THR A 1 84 ? -10.739 1.232 5.890 1.00 88.06 84 THR A CA 1
ATOM 625 C C . THR A 1 84 ? -11.909 0.467 6.497 1.00 88.06 84 THR A C 1
ATOM 627 O O . THR A 1 84 ? -12.455 0.899 7.512 1.00 88.06 84 THR A O 1
ATOM 630 N N . ARG A 1 85 ? -12.269 -0.698 5.942 1.00 86.75 85 ARG A N 1
ATOM 631 C CA . ARG A 1 85 ? -13.367 -1.506 6.482 1.00 86.75 85 ARG A CA 1
ATOM 632 C C . ARG A 1 85 ? -13.068 -2.022 7.886 1.00 86.75 85 ARG A C 1
ATOM 634 O O . ARG A 1 85 ? -13.906 -1.878 8.771 1.00 86.75 85 ARG A O 1
ATOM 641 N N . ALA A 1 86 ? -11.873 -2.564 8.099 1.00 86.06 86 ALA A N 1
ATOM 642 C CA . ALA A 1 86 ? -11.453 -3.067 9.401 1.00 86.06 86 ALA A CA 1
ATOM 643 C C . ALA A 1 86 ? -11.452 -1.967 10.476 1.00 86.06 86 ALA A C 1
ATOM 645 O O . ALA A 1 86 ? -11.895 -2.208 11.596 1.00 86.06 86 ALA A O 1
ATOM 646 N N . SER A 1 87 ? -11.020 -0.753 10.122 1.00 86.06 87 SER A N 1
ATOM 647 C CA . SER A 1 87 ? -11.081 0.417 11.008 1.00 86.06 87 SER A CA 1
ATOM 648 C C . SER A 1 87 ? -12.519 0.761 11.403 1.00 86.06 87 SER A C 1
ATOM 650 O O . SER A 1 87 ? -12.801 0.988 12.575 1.00 86.06 87 SER A O 1
ATOM 652 N N . VAL A 1 88 ? -13.449 0.754 10.442 1.00 86.81 88 VAL A N 1
ATOM 653 C CA . VAL A 1 88 ? -14.871 1.036 10.703 1.00 86.81 88 VAL A CA 1
ATOM 654 C C . VAL A 1 88 ? -15.503 -0.031 11.598 1.00 86.81 88 VAL A C 1
ATOM 656 O O . VAL A 1 88 ? -16.266 0.308 12.504 1.00 86.81 88 VAL A O 1
ATOM 659 N N . ASP A 1 89 ? -15.195 -1.308 11.371 1.00 86.06 89 ASP A N 1
ATOM 660 C CA . ASP A 1 89 ? -15.751 -2.412 12.161 1.00 86.06 89 ASP A CA 1
ATOM 661 C C . ASP A 1 89 ? -15.230 -2.407 13.611 1.00 86.06 89 ASP A C 1
ATOM 663 O O . ASP A 1 89 ? -15.996 -2.665 14.548 1.00 86.06 89 ASP A O 1
ATOM 667 N N . ASP A 1 90 ? -13.965 -2.037 13.819 1.00 85.50 90 ASP A N 1
ATOM 668 C CA . ASP A 1 90 ? -13.375 -1.872 15.150 1.00 85.50 90 ASP A CA 1
ATOM 669 C C . ASP A 1 90 ? -13.964 -0.662 15.900 1.00 85.50 90 ASP A C 1
ATOM 671 O O . ASP A 1 90 ? -14.423 -0.820 17.035 1.00 85.50 90 ASP A O 1
ATOM 675 N N . LEU A 1 91 ? -14.091 0.499 15.242 1.00 84.25 91 LEU A N 1
ATOM 676 C CA . LEU A 1 91 ? -14.765 1.682 15.806 1.00 84.25 91 LEU A CA 1
ATOM 677 C C . LEU A 1 91 ? -16.248 1.412 16.115 1.00 84.25 91 LEU A C 1
ATOM 679 O O . LEU A 1 91 ? -16.807 1.936 17.077 1.00 84.25 91 LEU A O 1
ATOM 683 N N . SER A 1 92 ? -16.885 0.527 15.345 1.00 86.25 92 SER A N 1
ATOM 684 C CA . SER A 1 92 ? -18.266 0.084 15.576 1.00 86.25 92 SER A CA 1
ATOM 685 C C . SER A 1 92 ? -18.403 -0.968 16.686 1.00 86.25 92 SER A C 1
ATOM 687 O O . SER A 1 92 ? -19.505 -1.476 16.898 1.00 86.25 92 SER A O 1
ATOM 689 N N . LYS A 1 93 ? -17.314 -1.333 17.380 1.00 83.12 93 LYS A N 1
ATOM 690 C CA . LYS A 1 93 ? -17.257 -2.387 18.415 1.00 83.12 93 LYS A CA 1
ATOM 691 C C . LYS A 1 93 ? -17.689 -3.777 17.925 1.00 83.12 93 LYS A C 1
ATOM 693 O O . LYS A 1 93 ? -18.071 -4.621 18.733 1.00 83.12 93 LYS A O 1
ATOM 698 N N . LYS A 1 94 ? -17.622 -4.037 16.614 1.00 77.62 94 LYS A N 1
ATOM 699 C CA . LYS A 1 94 ? -17.963 -5.341 16.011 1.00 77.62 94 LYS A CA 1
ATOM 700 C C . LYS A 1 94 ? -16.784 -6.320 16.007 1.00 77.62 94 LYS A C 1
ATOM 702 O O . LYS A 1 94 ? -16.995 -7.514 15.820 1.00 77.62 94 LYS A O 1
ATOM 707 N N . GLY A 1 95 ? -15.572 -5.821 16.265 1.00 73.62 95 GLY A N 1
ATOM 708 C CA . GLY A 1 95 ? -14.327 -6.585 16.191 1.00 73.62 95 GLY A CA 1
ATOM 709 C C . GLY A 1 95 ? -13.807 -6.709 14.755 1.00 73.62 95 GLY A C 1
ATOM 710 O O . GLY A 1 95 ? -14.570 -6.636 13.793 1.00 73.62 95 GLY A O 1
ATOM 711 N N . VAL A 1 96 ? -12.492 -6.878 14.598 1.00 77.06 96 VAL A N 1
ATOM 712 C CA . VAL A 1 96 ? -11.845 -6.958 13.279 1.00 77.06 96 VAL A CA 1
ATOM 713 C C . VAL A 1 96 ? -11.888 -8.387 12.742 1.00 77.06 96 VA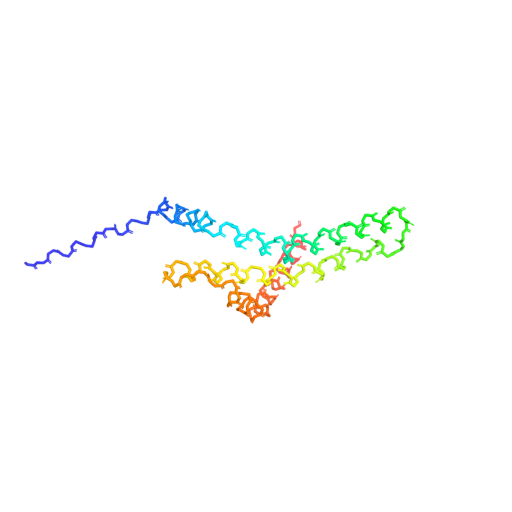L A C 1
ATOM 715 O O . VAL A 1 96 ? -11.277 -9.292 13.305 1.00 77.06 96 VAL A O 1
ATOM 718 N N . SER A 1 97 ? -12.560 -8.583 11.606 1.00 82.38 97 SER A N 1
ATOM 719 C CA . SER A 1 97 ? -12.504 -9.828 10.833 1.00 82.38 97 SER A CA 1
ATOM 720 C C . SER A 1 97 ? -11.702 -9.615 9.552 1.00 82.38 97 SER A C 1
ATOM 722 O O . SER A 1 97 ? -12.180 -8.996 8.603 1.00 82.38 97 SER A O 1
ATOM 724 N N . ILE A 1 98 ? -10.479 -10.151 9.515 1.00 79.38 98 ILE A N 1
ATOM 725 C CA . ILE A 1 98 ? -9.550 -10.002 8.382 1.00 79.38 98 ILE A CA 1
ATOM 726 C C . ILE A 1 98 ? -10.152 -10.554 7.082 1.00 79.38 98 ILE A C 1
ATOM 728 O O . ILE A 1 98 ? -10.055 -9.916 6.038 1.00 79.38 98 ILE A O 1
ATOM 732 N N . GLY A 1 99 ? -10.800 -11.722 7.142 1.00 79.19 99 GLY A N 1
ATOM 733 C CA . GLY A 1 99 ? -11.386 -12.360 5.959 1.00 79.19 99 GLY A CA 1
ATOM 734 C C . GLY A 1 99 ? -12.564 -11.574 5.382 1.00 79.19 99 GLY A C 1
ATOM 735 O O . GLY A 1 99 ? -12.652 -11.399 4.168 1.00 79.19 99 GLY A O 1
ATOM 736 N N . ALA A 1 100 ? -13.436 -11.046 6.248 1.00 80.75 100 ALA A N 1
ATOM 737 C CA . ALA A 1 100 ? -14.550 -10.204 5.817 1.00 80.75 100 ALA A CA 1
ATOM 738 C C . ALA A 1 100 ? -14.050 -8.865 5.253 1.00 80.75 100 ALA A C 1
ATOM 740 O O . ALA A 1 100 ? -14.488 -8.446 4.184 1.00 80.75 100 ALA A O 1
ATOM 741 N N . ALA A 1 101 ? -13.072 -8.243 5.920 1.00 80.44 101 ALA A N 1
ATOM 742 C CA . ALA A 1 101 ? -12.472 -6.994 5.470 1.00 80.44 101 ALA A CA 1
ATOM 743 C C . ALA A 1 101 ? -11.769 -7.145 4.111 1.00 80.44 101 ALA A C 1
ATOM 745 O O . ALA A 1 101 ? -11.878 -6.254 3.273 1.00 80.44 101 ALA A O 1
ATOM 746 N N . LEU A 1 102 ? -11.094 -8.274 3.860 1.00 83.81 102 LEU A N 1
ATOM 747 C CA . LEU A 1 102 ? -10.447 -8.551 2.574 1.00 83.81 102 LEU A CA 1
ATOM 748 C C . LEU A 1 102 ? -11.471 -8.736 1.446 1.00 83.81 102 LEU A C 1
ATOM 750 O O . LEU A 1 102 ? -11.284 -8.214 0.346 1.00 83.81 102 LEU A O 1
ATOM 754 N N . GLY A 1 103 ? -12.568 -9.448 1.722 1.00 85.06 103 GLY A N 1
ATOM 755 C CA . GLY A 1 103 ? -13.680 -9.603 0.782 1.00 85.06 103 GLY A CA 1
ATOM 756 C C . GLY A 1 103 ? -14.329 -8.264 0.427 1.00 85.06 103 GLY A C 1
ATOM 757 O O . GLY A 1 103 ? -14.575 -7.985 -0.747 1.00 85.06 103 GLY A O 1
ATOM 758 N N . ASP A 1 104 ? -14.525 -7.399 1.422 1.00 83.19 104 ASP A N 1
ATOM 759 C CA . ASP A 1 104 ? -15.006 -6.035 1.204 1.00 83.19 104 ASP A CA 1
ATOM 760 C C . ASP A 1 104 ? -13.982 -5.192 0.422 1.00 83.19 104 ASP A C 1
ATOM 762 O O . ASP A 1 104 ? -14.361 -4.480 -0.507 1.00 83.19 104 ASP A O 1
ATOM 766 N N . GLY A 1 105 ? -12.682 -5.317 0.710 1.00 80.56 105 GLY A N 1
ATOM 767 C CA . GLY A 1 105 ? -11.611 -4.652 -0.040 1.00 80.56 105 GLY A CA 1
ATOM 768 C C . GLY A 1 105 ? -11.598 -5.023 -1.527 1.00 80.56 105 GLY A C 1
ATOM 769 O O . GLY A 1 105 ? -11.489 -4.147 -2.384 1.00 80.56 105 GLY A O 1
ATOM 770 N N . LEU A 1 106 ? -11.795 -6.303 -1.850 1.00 85.62 106 LEU A N 1
ATOM 771 C CA . LEU A 1 106 ? -11.966 -6.785 -3.226 1.00 85.62 106 LEU A CA 1
ATOM 772 C C . LEU A 1 106 ? -13.252 -6.256 -3.874 1.00 85.62 106 LEU A C 1
ATOM 774 O O . LEU A 1 106 ? -13.241 -5.872 -5.042 1.00 85.62 106 LEU A O 1
ATOM 778 N N . ARG A 1 107 ? -14.358 -6.185 -3.126 1.00 87.62 107 ARG A N 1
ATOM 779 C CA . ARG A 1 107 ? -15.635 -5.654 -3.624 1.00 87.62 107 ARG A CA 1
ATOM 780 C C . ARG A 1 107 ? -15.555 -4.164 -3.960 1.00 87.62 107 ARG A C 1
ATOM 782 O O . ARG A 1 107 ? -16.134 -3.731 -4.955 1.00 87.62 107 ARG A O 1
ATOM 789 N N . TYR A 1 108 ? -14.840 -3.387 -3.150 1.00 84.62 108 TYR A N 1
ATOM 790 C CA . TYR A 1 108 ? -14.651 -1.949 -3.356 1.00 84.62 108 TYR A CA 1
ATOM 791 C C . TYR A 1 108 ? -13.447 -1.600 -4.238 1.00 84.62 108 TYR A C 1
ATOM 793 O O . TYR A 1 108 ? -13.217 -0.418 -4.497 1.00 84.62 108 TYR A O 1
ATOM 801 N N . PHE A 1 109 ? -12.733 -2.597 -4.770 1.00 84.62 109 PHE A N 1
ATOM 802 C CA . PHE A 1 109 ? -11.607 -2.387 -5.678 1.00 84.62 109 PHE A CA 1
ATOM 803 C C . PHE A 1 109 ? -11.981 -1.506 -6.880 1.00 84.62 109 PHE A C 1
ATOM 805 O O . PHE A 1 109 ? -11.321 -0.503 -7.128 1.00 84.62 109 PHE A O 1
ATOM 812 N N . PHE A 1 110 ? -13.059 -1.837 -7.599 1.00 86.62 110 PHE A N 1
ATOM 813 C CA . PHE A 1 110 ? -13.485 -1.081 -8.785 1.00 86.62 110 PHE A CA 1
ATOM 814 C C . PHE A 1 110 ? -13.850 0.381 -8.474 1.00 86.62 110 PHE A C 1
ATOM 816 O O . PHE A 1 110 ? -13.334 1.273 -9.148 1.00 86.62 110 PHE A O 1
ATOM 823 N N . PRO A 1 111 ? -14.691 0.666 -7.459 1.00 87.56 111 PRO A N 1
ATOM 824 C CA . PRO A 1 111 ? -14.945 2.038 -7.026 1.00 87.56 111 PRO A CA 1
ATOM 825 C C . PRO A 1 111 ? -13.668 2.814 -6.675 1.00 87.56 111 PRO A C 1
ATOM 827 O O . PRO A 1 111 ? -13.490 3.936 -7.148 1.00 87.56 111 PRO A O 1
ATOM 830 N N . LEU A 1 112 ? -12.756 2.216 -5.900 1.00 85.56 112 LEU A N 1
ATOM 831 C CA . LEU A 1 112 ? -11.481 2.846 -5.531 1.00 85.56 112 LEU A CA 1
ATOM 832 C C . LEU A 1 112 ? -10.587 3.087 -6.753 1.00 85.56 112 LEU A C 1
ATOM 834 O O . LEU A 1 112 ? -9.960 4.140 -6.859 1.00 85.56 112 LEU A O 1
ATOM 838 N N . PHE A 1 113 ? -10.581 2.158 -7.706 1.00 86.25 113 PHE A N 1
ATOM 839 C CA . PHE A 1 113 ? -9.844 2.287 -8.957 1.00 86.25 113 PHE A CA 1
ATOM 840 C C . PHE A 1 113 ? -10.354 3.447 -9.822 1.00 86.25 113 PHE A C 1
ATOM 842 O O . PHE A 1 113 ? -9.555 4.199 -10.374 1.00 86.25 113 PHE A O 1
ATOM 849 N N . ILE A 1 114 ? -11.672 3.650 -9.904 1.00 89.50 114 ILE A N 1
ATOM 850 C CA . ILE A 1 114 ? -12.250 4.793 -10.629 1.00 89.50 114 ILE A CA 1
ATOM 851 C C . ILE A 1 114 ? -11.815 6.109 -9.979 1.00 89.50 114 ILE A C 1
ATOM 853 O O . ILE A 1 114 ? 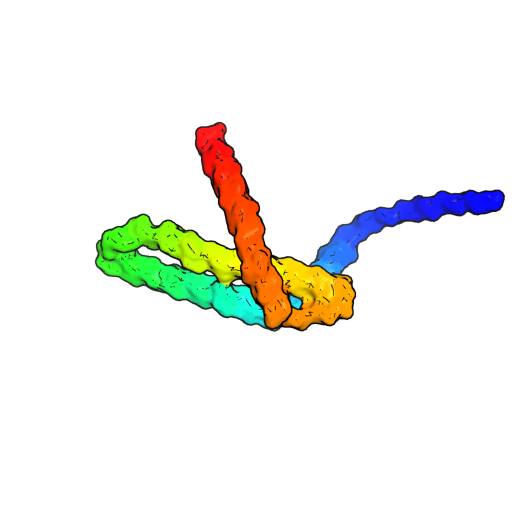-11.378 7.022 -10.678 1.00 89.50 114 ILE A O 1
ATOM 857 N N . VAL A 1 115 ? -11.886 6.204 -8.647 1.00 88.81 115 VAL A N 1
ATOM 858 C CA . VAL A 1 115 ? -11.437 7.396 -7.907 1.00 88.81 115 VAL A CA 1
ATOM 859 C C . VAL A 1 115 ? -9.959 7.670 -8.168 1.00 88.81 115 VAL A C 1
ATOM 861 O O . VAL A 1 115 ? -9.573 8.810 -8.432 1.00 88.81 115 VAL A O 1
ATOM 864 N N . ALA A 1 116 ? -9.132 6.630 -8.151 1.00 84.88 116 ALA A N 1
ATOM 865 C CA . ALA A 1 116 ? -7.719 6.737 -8.466 1.00 84.88 116 ALA A CA 1
ATOM 866 C C . ALA A 1 116 ? -7.454 7.230 -9.889 1.00 84.88 116 ALA A C 1
ATOM 868 O O . ALA A 1 116 ? -6.611 8.102 -10.082 1.00 84.88 116 ALA A O 1
ATOM 869 N N . LEU A 1 117 ? -8.191 6.716 -10.873 1.00 89.38 117 LEU A N 1
ATOM 870 C CA . LEU A 1 117 ? -8.068 7.133 -12.265 1.00 89.38 117 LEU A CA 1
ATOM 871 C C . LEU A 1 117 ? -8.454 8.608 -12.439 1.00 89.38 117 LEU A C 1
ATOM 873 O O . LEU A 1 117 ? -7.712 9.363 -13.061 1.00 89.38 117 LEU A O 1
ATOM 877 N N . LEU A 1 118 ? -9.559 9.042 -11.825 1.00 92.50 118 LEU A N 1
ATOM 878 C CA . LEU A 1 118 ? -9.975 10.448 -11.822 1.00 92.50 118 LEU A CA 1
ATOM 879 C C . LEU A 1 118 ? -8.932 11.350 -11.152 1.00 92.50 118 LEU A C 1
ATOM 881 O O . LEU A 1 118 ? -8.619 12.421 -11.669 1.00 92.50 118 LEU A O 1
ATOM 885 N N . THR A 1 119 ? -8.355 10.898 -10.038 1.00 89.12 119 THR A N 1
ATOM 886 C CA . THR A 1 119 ? -7.297 11.625 -9.322 1.00 89.12 119 THR A CA 1
ATOM 887 C C . THR A 1 119 ? -6.038 11.732 -10.179 1.00 89.12 119 THR A C 1
ATOM 889 O O . THR A 1 119 ? -5.473 12.814 -10.308 1.00 89.12 119 THR A O 1
ATOM 892 N N . GLY A 1 120 ? -5.625 10.634 -10.818 1.00 86.81 120 GLY A N 1
ATOM 893 C CA . GLY A 1 120 ? -4.472 10.596 -11.715 1.00 86.81 120 GLY A CA 1
ATOM 894 C C . GLY A 1 120 ? -4.638 11.519 -12.920 1.00 86.81 120 GLY A C 1
ATOM 895 O O . GLY A 1 120 ? -3.717 12.263 -13.249 1.00 86.81 120 GLY A O 1
ATOM 896 N N . LEU A 1 121 ? -5.827 11.543 -13.531 1.00 91.88 121 LEU A N 1
ATOM 897 C CA . LEU A 1 121 ? -6.148 12.488 -14.603 1.00 91.88 121 LEU A CA 1
ATOM 898 C C . LEU A 1 121 ? -6.111 13.938 -14.110 1.00 91.88 121 LEU A C 1
ATOM 900 O O . LEU A 1 121 ? -5.548 14.790 -14.790 1.00 91.88 121 LEU A O 1
ATOM 904 N N . GLY A 1 122 ? -6.649 14.215 -12.920 1.00 93.00 122 GLY A N 1
ATOM 905 C CA . GLY A 1 122 ? -6.588 15.545 -12.310 1.00 93.00 122 GLY A CA 1
ATOM 906 C C . GLY A 1 122 ? -5.153 16.025 -12.083 1.00 93.00 122 GLY A C 1
ATOM 907 O O . GLY A 1 122 ? -4.824 17.158 -12.428 1.00 93.00 122 GLY A O 1
ATOM 908 N N . VAL A 1 123 ? -4.279 15.151 -11.573 1.00 93.00 123 VAL A N 1
ATOM 909 C CA . VAL A 1 123 ? -2.845 15.439 -11.401 1.00 93.00 123 VAL A CA 1
ATOM 910 C C . VAL A 1 123 ? -2.164 15.684 -12.746 1.00 93.00 123 VAL A C 1
ATOM 912 O O . VAL A 1 123 ? -1.404 16.639 -12.868 1.00 93.00 123 VAL A O 1
ATOM 915 N N . LEU A 1 124 ? -2.448 14.865 -13.764 1.00 91.88 124 LEU A N 1
ATOM 916 C CA . LEU A 1 124 ? -1.853 15.004 -15.096 1.00 91.88 124 LEU A CA 1
ATOM 917 C C . LEU A 1 124 ? -2.245 16.330 -15.752 1.00 91.88 124 LEU A C 1
ATOM 919 O O . LEU A 1 124 ? -1.390 17.025 -16.291 1.00 91.88 124 LEU A O 1
ATOM 923 N N . VAL A 1 125 ? -3.522 16.704 -15.660 1.00 94.31 125 VAL A N 1
ATOM 924 C CA . VAL A 1 125 ? -4.003 18.009 -16.124 1.00 94.31 125 VAL A CA 1
ATOM 925 C C . VAL A 1 125 ? -3.320 19.132 -15.343 1.00 94.31 125 VAL A C 1
ATOM 927 O O . VAL A 1 125 ? -2.815 20.063 -15.957 1.00 94.31 125 VAL A O 1
ATOM 930 N N . GLY A 1 126 ? -3.241 19.031 -14.014 1.00 94.88 126 GLY A N 1
ATOM 931 C CA . GLY A 1 126 ? -2.563 20.024 -13.176 1.00 94.88 126 GLY A CA 1
ATOM 932 C C . GLY A 1 126 ? -1.088 20.218 -13.539 1.00 94.88 126 GLY A C 1
ATOM 933 O O . GLY A 1 126 ? -0.632 21.351 -13.619 1.00 94.88 126 GLY A O 1
ATOM 934 N N . LEU A 1 127 ? -0.367 19.130 -13.824 1.00 93.44 127 LEU A N 1
ATOM 935 C CA . LEU A 1 127 ? 1.025 19.173 -14.279 1.00 93.44 127 LEU A CA 1
ATOM 936 C C . LEU A 1 127 ? 1.183 19.785 -15.674 1.00 93.44 127 LEU A C 1
ATOM 938 O O . LEU A 1 127 ? 2.212 20.386 -15.944 1.00 93.44 127 LEU A O 1
ATOM 942 N N . LEU A 1 128 ? 0.190 19.646 -16.556 1.00 94.19 128 LEU A N 1
ATOM 943 C CA . LEU A 1 128 ? 0.219 20.261 -17.887 1.00 94.19 128 LEU A CA 1
ATOM 944 C C . LEU A 1 128 ? 0.104 21.793 -17.817 1.00 94.19 128 LEU A C 1
ATOM 946 O O . LEU A 1 128 ? 0.606 22.484 -18.700 1.00 94.19 128 LEU A O 1
ATOM 950 N N . PHE A 1 129 ? -0.553 22.314 -16.777 1.00 92.12 129 PHE A N 1
ATOM 951 C CA . PHE A 1 129 ? -0.722 23.749 -16.527 1.00 92.12 129 PHE A CA 1
ATOM 952 C C . PHE A 1 129 ? 0.359 24.367 -15.618 1.00 92.12 129 PHE A C 1
ATOM 954 O O . PHE A 1 129 ? 0.272 25.565 -15.339 1.00 92.12 129 PHE A O 1
ATOM 961 N N . LEU A 1 130 ? 1.330 23.579 -15.142 1.00 85.25 130 LEU A N 1
ATOM 962 C CA . LEU A 1 130 ? 2.450 24.029 -14.306 1.00 85.25 130 LEU A CA 1
ATOM 963 C C . LEU A 1 130 ? 3.669 24.384 -15.167 1.00 85.25 130 LEU A C 1
ATOM 965 O O . LEU A 1 130 ? 4.262 25.454 -14.907 1.00 85.25 130 LEU A O 1
#